Protein AF-A0A7X1B1J8-F1 (afdb_monomer_lite)

Secondary structure (DSSP, 8-state):
------------------S---THHHHHHHHHHHHHHHHHTTT-HHHHHHHHHHHHHTSS--HHHHHHHHHHHHHHHHHHHHHHHHHHHH-TTS-HHHHHHHHHHHHHHHHHHHHHHH--GGGHHHHHHHHHHHHHHHHHHHHHHHHHHHTT-

pLDDT: mean 71.66, std 22.39, range [29.08, 97.94]

Organism: NCBI:txid388746

Structure (mmCIF, N/CA/C/O backbone):
data_AF-A0A7X1B1J8-F1
#
_entry.id   AF-A0A7X1B1J8-F1
#
loop_
_atom_site.group_PDB
_atom_site.id
_atom_site.type_symbol
_atom_site.label_atom_id
_atom_site.label_alt_id
_atom_site.label_comp_id
_atom_site.label_asym_id
_atom_site.label_entity_id
_atom_site.label_seq_id
_atom_site.pdbx_PDB_ins_code
_atom_site.Cartn_x
_atom_site.Cartn_y
_atom_site.Cartn_z
_atom_site.occupancy
_atom_site.B_iso_or_equiv
_atom_site.auth_seq_id
_atom_site.auth_comp_id
_atom_site.auth_asym_id
_atom_site.auth_atom_id
_atom_site.pdbx_PDB_model_num
ATOM 1 N N . MET A 1 1 ? -40.379 23.786 -13.138 1.00 36.47 1 MET A N 1
ATOM 2 C CA . MET A 1 1 ? -39.086 24.038 -12.472 1.00 36.47 1 MET A CA 1
ATOM 3 C C . MET A 1 1 ? -38.373 22.704 -12.369 1.00 36.47 1 MET A C 1
ATOM 5 O O . MET A 1 1 ? -38.823 21.860 -11.612 1.00 36.47 1 MET A O 1
ATOM 9 N N . ILE A 1 2 ? -37.362 22.482 -13.208 1.00 38.34 2 ILE A N 1
ATOM 10 C CA . ILE A 1 2 ? -36.473 21.314 -13.159 1.00 38.34 2 ILE A CA 1
ATOM 11 C C . ILE A 1 2 ? -35.086 21.904 -12.924 1.00 38.34 2 ILE A C 1
ATOM 13 O O . ILE A 1 2 ? -34.629 22.724 -13.721 1.00 38.34 2 ILE A O 1
ATOM 17 N N . ASN A 1 3 ? -34.500 21.587 -11.771 1.00 32.25 3 ASN A N 1
ATOM 18 C CA . ASN A 1 3 ? -33.263 22.196 -11.309 1.00 32.25 3 ASN A CA 1
ATOM 19 C C . ASN A 1 3 ? -32.043 21.546 -11.972 1.00 32.25 3 ASN A C 1
ATOM 21 O O . ASN A 1 3 ? -31.795 20.352 -11.859 1.00 32.25 3 ASN A O 1
ATOM 25 N N . ASN A 1 4 ? -31.309 22.424 -12.638 1.00 38.38 4 ASN A N 1
ATOM 26 C CA . ASN A 1 4 ? -29.915 22.419 -13.048 1.00 38.38 4 ASN A CA 1
ATOM 27 C C . ASN A 1 4 ? -28.961 21.576 -12.169 1.00 38.38 4 ASN A C 1
ATOM 29 O O . ASN A 1 4 ? -28.676 21.965 -11.036 1.00 38.38 4 ASN A O 1
ATOM 33 N N . LYS A 1 5 ? -28.376 20.504 -12.723 1.00 33.97 5 LYS A N 1
ATOM 34 C CA . LYS A 1 5 ? -27.064 19.992 -12.296 1.00 33.97 5 LYS A CA 1
ATOM 35 C C . LYS A 1 5 ? -26.217 19.602 -13.514 1.00 33.97 5 LYS A C 1
ATOM 37 O O . LYS A 1 5 ? -26.532 18.667 -14.235 1.00 33.97 5 LYS A O 1
ATOM 42 N N . ILE A 1 6 ? -25.173 20.410 -13.706 1.00 36.84 6 ILE A N 1
ATOM 43 C CA . ILE A 1 6 ? -23.828 20.030 -14.150 1.00 36.84 6 ILE A CA 1
ATOM 44 C C . ILE A 1 6 ? -23.752 19.399 -15.552 1.00 36.84 6 ILE A C 1
ATOM 46 O O . ILE A 1 6 ? -23.678 18.192 -15.739 1.00 36.84 6 ILE A O 1
ATOM 50 N N . LYS A 1 7 ? -23.694 20.275 -16.560 1.00 43.28 7 LYS A N 1
ATOM 51 C CA . LYS A 1 7 ? -23.033 19.979 -17.836 1.00 43.28 7 LYS A CA 1
ATOM 52 C C . LYS A 1 7 ? -21.545 20.275 -17.648 1.00 43.28 7 LYS A C 1
ATOM 54 O O . LYS A 1 7 ? -21.165 21.443 -17.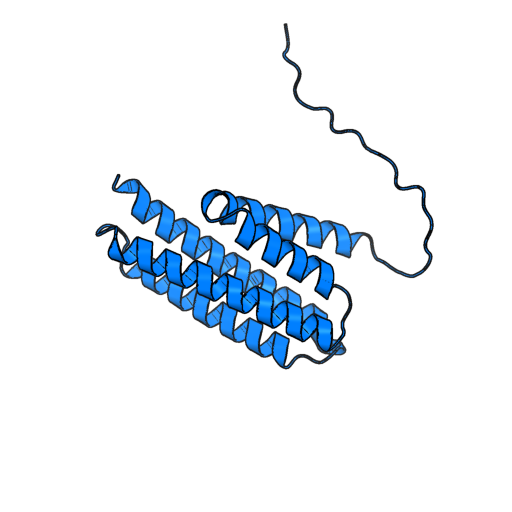723 1.00 43.28 7 LYS A O 1
ATOM 59 N N . ILE A 1 8 ? -20.729 19.259 -17.369 1.00 36.22 8 ILE A N 1
ATOM 60 C CA . ILE A 1 8 ? -19.275 19.408 -17.482 1.00 36.22 8 ILE A CA 1
ATOM 61 C C . ILE A 1 8 ? -18.920 19.370 -18.965 1.00 36.22 8 ILE A C 1
ATOM 63 O O . ILE A 1 8 ? -19.336 18.504 -19.733 1.00 36.22 8 ILE A O 1
ATOM 67 N N . LEU A 1 9 ? -18.254 20.448 -19.350 1.00 31.39 9 LEU A N 1
ATOM 68 C CA . LEU A 1 9 ? -17.860 20.823 -20.687 1.00 31.39 9 LEU A CA 1
ATOM 69 C C . LEU A 1 9 ? -16.728 19.896 -21.151 1.00 31.39 9 LEU A C 1
ATOM 71 O O . LEU A 1 9 ? -15.658 19.888 -20.550 1.00 31.39 9 LEU A O 1
ATOM 75 N N . LEU A 1 10 ? -16.944 19.187 -22.259 1.00 40.00 10 LEU A N 1
ATOM 76 C CA . LEU A 1 10 ? -15.868 18.698 -23.119 1.00 40.00 10 LEU A CA 1
ATOM 77 C C . LEU A 1 10 ? -15.039 19.904 -23.579 1.00 40.00 10 LEU A C 1
ATOM 79 O O . LEU A 1 10 ? -15.501 20.700 -24.402 1.00 40.00 10 LEU A O 1
ATOM 83 N N . LEU A 1 11 ? -13.832 20.052 -23.035 1.00 30.47 11 LEU A N 1
ATOM 84 C CA . LEU A 1 11 ? -12.856 21.036 -23.486 1.00 30.47 11 LEU A CA 1
ATOM 85 C C . LEU A 1 11 ? -11.731 20.298 -24.209 1.00 30.47 11 LEU A C 1
ATOM 87 O O . LEU A 1 11 ? -10.974 19.525 -23.633 1.00 30.47 11 LEU A O 1
ATOM 91 N N . ALA A 1 12 ? -11.713 20.514 -25.520 1.00 40.19 12 ALA A N 1
ATOM 92 C CA . ALA A 1 12 ? -10.830 19.898 -26.487 1.00 40.19 12 ALA A CA 1
ATOM 93 C C . ALA A 1 12 ? -9.347 20.169 -26.185 1.00 40.19 12 ALA A C 1
ATOM 95 O O . ALA A 1 12 ? -8.909 21.321 -26.217 1.00 40.19 12 ALA A O 1
ATOM 96 N N . LEU A 1 13 ? -8.552 19.108 -26.016 1.00 33.78 13 LEU A N 1
ATOM 97 C CA . LEU A 1 13 ? -7.103 19.177 -26.190 1.00 33.78 13 LEU A CA 1
ATOM 98 C C . LEU A 1 13 ? -6.781 19.151 -27.690 1.00 33.78 13 LEU A C 1
ATOM 100 O O . LEU A 1 13 ? -6.653 18.105 -28.318 1.00 33.78 13 LEU A O 1
ATOM 104 N N . SER A 1 14 ? -6.654 20.335 -28.285 1.00 43.47 14 SER A N 1
ATOM 105 C CA . SER A 1 14 ? -5.871 20.513 -29.509 1.00 43.47 14 SER A CA 1
ATOM 106 C C . SER A 1 14 ? -4.482 21.005 -29.121 1.00 43.47 14 SER A C 1
ATOM 108 O O . SER A 1 14 ? -4.291 22.181 -28.830 1.00 43.47 14 SER A O 1
ATOM 110 N N . GLY A 1 15 ? -3.518 20.088 -29.120 1.00 34.78 15 GLY A N 1
ATOM 111 C CA . GLY A 1 15 ? -2.105 20.370 -28.891 1.00 34.78 15 GLY A CA 1
ATOM 112 C C . GLY A 1 15 ? -1.281 19.121 -29.163 1.00 34.78 15 GLY A C 1
ATOM 113 O O . GLY A 1 15 ? -1.070 18.306 -28.277 1.00 34.78 15 GLY A O 1
ATOM 114 N N . ALA A 1 16 ? -0.880 18.948 -30.420 1.00 43.38 16 ALA A N 1
ATOM 115 C CA . ALA A 1 16 ? -0.104 17.812 -30.888 1.00 43.38 16 ALA A CA 1
ATOM 116 C C . ALA A 1 16 ? 1.253 17.703 -30.171 1.00 43.38 16 ALA A C 1
ATOM 118 O O . ALA A 1 16 ? 2.090 18.593 -30.310 1.00 43.38 16 ALA A O 1
ATOM 119 N N . LEU A 1 17 ? 1.505 16.563 -29.525 1.00 34.88 17 LEU A N 1
ATOM 120 C CA . LEU A 1 17 ? 2.839 15.978 -29.425 1.00 34.88 17 LEU A CA 1
ATOM 121 C C . LEU A 1 17 ? 2.758 14.511 -29.850 1.00 34.88 17 LEU A C 1
ATOM 123 O O . LEU A 1 17 ? 2.025 13.695 -29.302 1.00 34.88 17 LEU A O 1
ATOM 127 N N . LEU A 1 18 ? 3.485 14.238 -30.926 1.00 51.03 18 LEU A N 1
ATOM 128 C CA . LEU A 1 18 ? 3.736 12.928 -31.495 1.00 51.03 18 LEU A CA 1
ATOM 129 C C . LEU A 1 18 ? 4.617 12.141 -30.521 1.00 51.03 18 LEU A C 1
ATOM 131 O O . LEU A 1 18 ? 5.689 12.624 -30.184 1.00 51.03 18 LEU A O 1
ATOM 135 N N . PHE A 1 19 ? 4.139 10.979 -30.080 1.00 40.81 19 PHE A N 1
ATOM 136 C CA . PHE A 1 19 ? 4.799 9.665 -30.001 1.00 40.81 19 PHE A CA 1
ATOM 137 C C . PHE A 1 19 ? 4.013 8.815 -28.993 1.00 40.81 19 PHE A C 1
ATOM 139 O O . PHE A 1 19 ? 4.059 9.060 -27.798 1.00 40.81 19 PHE A O 1
ATOM 146 N N . GLY A 1 20 ? 3.242 7.865 -29.535 1.00 42.41 20 GLY A N 1
ATOM 147 C CA . GLY A 1 20 ? 2.613 6.722 -28.865 1.00 42.41 20 GLY A CA 1
ATOM 148 C C . GLY A 1 20 ? 2.260 6.856 -27.384 1.00 42.41 20 GLY A C 1
ATOM 149 O O . GLY A 1 20 ? 2.982 6.330 -26.552 1.00 42.41 20 GLY A O 1
ATOM 150 N N . CYS A 1 21 ? 1.094 7.423 -27.079 1.00 29.08 21 CYS A N 1
ATOM 151 C CA . CYS A 1 21 ? 0.404 7.140 -25.825 1.00 29.08 21 CYS A CA 1
ATOM 152 C C . CYS A 1 21 ? -0.997 6.640 -26.178 1.00 29.08 21 CYS A C 1
ATOM 154 O O . CYS A 1 21 ? -1.783 7.334 -26.821 1.00 29.08 21 CYS A O 1
ATOM 156 N N . THR A 1 22 ? -1.245 5.372 -25.872 1.00 40.16 22 THR A N 1
ATOM 157 C CA . THR A 1 22 ? -2.518 4.685 -26.089 1.00 40.16 22 THR A CA 1
ATOM 158 C C . THR A 1 22 ? -3.569 5.338 -25.190 1.00 40.16 22 THR A C 1
ATOM 160 O O . THR A 1 22 ? -3.333 5.424 -23.993 1.00 40.16 22 THR A O 1
ATOM 163 N N . GLU A 1 23 ? -4.736 5.731 -25.715 1.00 37.00 23 GLU A N 1
ATOM 164 C CA . GLU A 1 23 ? -5.878 6.307 -24.955 1.00 37.00 23 GLU A CA 1
ATOM 165 C C . GLU A 1 23 ? -6.251 5.524 -23.674 1.00 37.00 23 GLU A C 1
ATOM 167 O O . GLU A 1 23 ? -6.841 6.072 -22.753 1.00 37.00 23 GLU A O 1
ATOM 172 N N . LYS A 1 24 ? -5.834 4.256 -23.577 1.00 37.88 24 LYS A N 1
ATOM 173 C CA . LYS A 1 24 ? -6.037 3.364 -22.431 1.00 37.88 24 LYS A CA 1
ATOM 174 C C . LYS A 1 24 ? -5.197 3.671 -21.186 1.00 37.88 24 LYS A C 1
ATOM 176 O O . LYS A 1 24 ? -5.582 3.239 -20.105 1.00 37.88 24 LYS A O 1
ATOM 181 N N . SER A 1 25 ? -4.043 4.330 -21.316 1.00 35.88 25 SER A N 1
ATOM 182 C CA . SER A 1 25 ? -3.189 4.642 -20.156 1.00 35.88 25 SER A CA 1
ATOM 183 C C . SER A 1 25 ? -3.713 5.832 -19.352 1.00 35.88 25 SER A C 1
ATOM 185 O O . SER A 1 25 ? -3.473 5.898 -18.154 1.00 35.88 25 SER A O 1
ATOM 187 N N . GLN A 1 26 ? -4.461 6.733 -19.992 1.00 33.00 26 GLN A N 1
ATOM 188 C CA . GLN A 1 26 ? -5.040 7.915 -19.353 1.00 33.00 26 GLN A CA 1
ATOM 189 C C . GLN A 1 26 ? -6.369 7.607 -18.646 1.00 33.00 26 GLN A C 1
ATOM 191 O O . GLN A 1 26 ? -6.624 8.145 -17.577 1.00 33.00 26 GLN A O 1
ATOM 196 N N . GLU A 1 27 ? -7.180 6.707 -19.215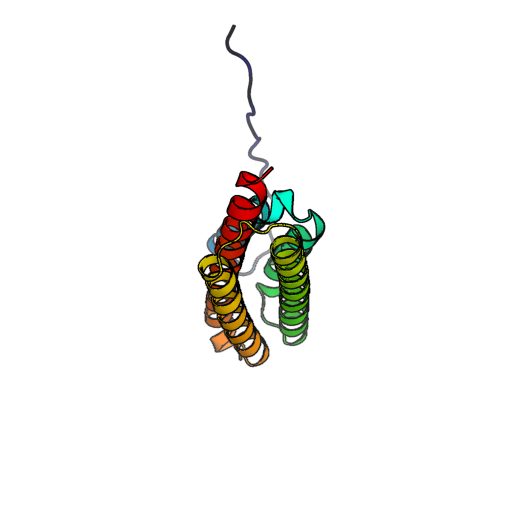 1.00 34.53 27 GLU A N 1
ATOM 197 C CA . GLU A 1 27 ? -8.450 6.252 -18.623 1.00 34.53 27 GLU A CA 1
ATOM 198 C C . GLU A 1 27 ? -8.208 5.390 -17.369 1.00 34.53 27 GLU A C 1
ATOM 200 O O . GLU A 1 27 ? -8.832 5.616 -16.343 1.00 34.53 27 GLU A O 1
ATOM 205 N N . LYS A 1 28 ? -7.211 4.490 -17.394 1.00 38.88 28 LYS A N 1
ATOM 206 C CA . LYS A 1 28 ? -6.820 3.700 -16.211 1.00 38.88 28 LYS A CA 1
ATOM 207 C C . LYS A 1 28 ? -6.228 4.539 -15.082 1.00 38.88 28 LYS A C 1
ATOM 209 O O . LYS A 1 28 ? -6.503 4.268 -13.923 1.00 38.88 28 LYS A O 1
ATOM 214 N N . ALA A 1 29 ? -5.428 5.551 -15.422 1.00 40.69 29 ALA A N 1
ATOM 215 C CA . ALA A 1 29 ? -4.911 6.489 -14.431 1.00 40.69 29 ALA A CA 1
ATOM 216 C C . ALA A 1 29 ? -6.053 7.278 -13.769 1.00 40.69 29 ALA A C 1
ATOM 218 O O . ALA A 1 29 ? -5.990 7.543 -12.577 1.00 40.69 29 ALA A O 1
ATOM 219 N N . GLN A 1 30 ? -7.117 7.595 -14.518 1.00 37.72 30 GLN A N 1
ATOM 220 C CA . GLN A 1 30 ? -8.322 8.227 -13.978 1.00 37.72 30 GLN A CA 1
ATOM 221 C C . GLN A 1 30 ? -9.167 7.292 -13.110 1.00 37.72 30 GLN A C 1
ATOM 223 O O . GLN A 1 30 ? -9.594 7.721 -12.047 1.00 37.72 30 GLN A O 1
ATOM 228 N N . ASP A 1 31 ? -9.380 6.039 -13.511 1.00 43.19 31 ASP A N 1
ATOM 229 C CA . ASP A 1 31 ? -10.151 5.080 -12.706 1.00 43.19 31 ASP A CA 1
ATOM 230 C C . ASP A 1 31 ? -9.416 4.718 -11.403 1.00 43.19 31 ASP A C 1
ATOM 232 O O . ASP A 1 31 ? -10.025 4.702 -10.335 1.00 43.19 31 ASP A O 1
ATOM 236 N N . ALA A 1 32 ? -8.093 4.517 -11.459 1.00 41.88 32 ALA A N 1
ATOM 237 C CA . ALA A 1 32 ? -7.265 4.317 -10.268 1.00 41.88 32 ALA A CA 1
ATOM 238 C C . ALA A 1 32 ? -7.250 5.571 -9.374 1.00 41.88 32 ALA A C 1
ATOM 240 O O . ALA A 1 32 ? -7.306 5.461 -8.149 1.00 41.88 32 ALA A O 1
ATOM 241 N N . TYR A 1 33 ? -7.236 6.767 -9.978 1.00 41.81 33 TYR A N 1
ATOM 242 C CA . TYR A 1 33 ? -7.360 8.046 -9.277 1.00 41.81 33 TYR A CA 1
ATOM 243 C C . TYR A 1 33 ? -8.718 8.207 -8.583 1.00 41.81 33 TYR A C 1
ATOM 245 O O . TYR A 1 33 ? -8.750 8.606 -7.424 1.00 41.81 33 TYR A O 1
ATOM 253 N N . GLU A 1 34 ? -9.833 7.916 -9.260 1.00 44.09 34 GLU A N 1
ATOM 254 C CA . GLU A 1 34 ? -11.178 8.069 -8.692 1.00 44.09 34 GLU A CA 1
ATOM 255 C C . GLU A 1 34 ? -11.472 7.018 -7.609 1.00 44.09 34 GLU A C 1
ATOM 257 O O . GLU A 1 34 ? -11.968 7.398 -6.550 1.00 44.09 34 GLU A O 1
ATOM 262 N N . ASN A 1 35 ? -11.072 5.752 -7.789 1.00 47.88 35 ASN A N 1
ATOM 263 C CA . ASN A 1 35 ? -11.250 4.708 -6.764 1.00 47.88 35 ASN A CA 1
ATOM 264 C C . ASN A 1 35 ? -10.393 4.963 -5.515 1.00 47.88 35 ASN A C 1
ATOM 266 O O . ASN A 1 35 ? -10.891 4.892 -4.394 1.00 47.88 35 ASN A O 1
ATOM 270 N N . THR A 1 36 ? -9.127 5.352 -5.699 1.00 45.72 36 THR A N 1
ATOM 271 C CA . THR A 1 36 ? -8.243 5.743 -4.588 1.00 45.72 36 THR A CA 1
ATOM 272 C C . THR A 1 36 ? -8.775 6.985 -3.871 1.00 45.72 36 THR A C 1
ATOM 274 O O . THR A 1 36 ? -8.664 7.107 -2.656 1.00 45.72 36 THR A O 1
ATOM 277 N N . LYS A 1 37 ? -9.365 7.932 -4.604 1.00 42.31 37 LYS A N 1
ATOM 278 C CA . LYS A 1 37 ? -9.904 9.168 -4.036 1.00 42.31 37 LYS A CA 1
ATOM 279 C C . LYS A 1 37 ? -11.170 8.949 -3.215 1.00 42.31 37 LYS A C 1
ATOM 281 O O . LYS A 1 37 ? -11.297 9.599 -2.183 1.00 42.31 37 LYS A O 1
ATOM 286 N N . ASP A 1 38 ? -12.087 8.093 -3.657 1.00 41.62 38 ASP A N 1
ATOM 287 C CA . ASP A 1 38 ? -13.348 7.868 -2.943 1.00 41.62 38 ASP A CA 1
ATOM 288 C C . ASP A 1 38 ? -13.137 7.075 -1.645 1.00 41.62 38 ASP A C 1
ATOM 290 O O . ASP A 1 38 ? -13.715 7.438 -0.624 1.00 41.62 38 ASP A O 1
ATOM 294 N N . ALA A 1 39 ? -12.239 6.089 -1.636 1.00 41.84 39 ALA A N 1
ATOM 295 C CA . ALA A 1 39 ? -11.941 5.308 -0.435 1.00 41.84 39 ALA A CA 1
ATOM 296 C C . ALA A 1 39 ? -10.973 6.012 0.548 1.00 41.84 39 ALA A C 1
ATOM 298 O O . ALA A 1 39 ? -10.967 5.763 1.747 1.00 41.84 39 ALA A O 1
ATOM 299 N N . ILE A 1 40 ? -10.196 6.999 0.082 1.00 46.69 40 ILE A N 1
ATOM 300 C CA . ILE A 1 40 ? -9.289 7.801 0.936 1.00 46.69 40 ILE A CA 1
ATOM 301 C C . ILE A 1 40 ? -9.884 9.185 1.275 1.00 46.69 40 ILE A C 1
ATOM 303 O O . ILE A 1 40 ? -9.316 9.935 2.077 1.00 46.69 40 ILE A O 1
ATOM 307 N N . SER A 1 41 ? -11.054 9.517 0.713 1.00 42.03 41 SER A N 1
ATOM 308 C CA . SER A 1 41 ? -11.772 10.801 0.838 1.00 42.03 41 SER A CA 1
ATOM 309 C C . SER A 1 41 ? -11.887 11.299 2.279 1.00 42.03 41 SER A C 1
ATOM 311 O O . SER A 1 41 ? -11.692 12.487 2.543 1.00 42.03 41 SER A O 1
ATOM 313 N N . ASP A 1 42 ? -12.166 10.401 3.219 1.00 45.59 42 ASP A N 1
ATOM 314 C CA . ASP A 1 42 ? -12.329 10.774 4.625 1.00 45.59 42 ASP A CA 1
ATOM 315 C C . ASP A 1 42 ? -11.014 10.742 5.416 1.00 45.59 42 ASP A C 1
ATOM 317 O O . ASP A 1 42 ? -10.906 11.377 6.465 1.00 45.59 42 ASP A O 1
ATOM 321 N N . THR A 1 43 ? -9.997 10.048 4.905 1.00 43.97 43 THR A N 1
ATOM 322 C CA . THR A 1 43 ? -8.780 9.727 5.650 1.00 43.97 43 THR A CA 1
ATOM 323 C C . THR A 1 43 ? -7.626 10.694 5.391 1.00 43.97 43 THR A C 1
ATOM 325 O O . THR A 1 43 ? -6.841 10.917 6.309 1.00 43.97 43 THR A O 1
ATOM 328 N N . ALA A 1 44 ? -7.521 11.347 4.230 1.00 44.12 44 ALA A N 1
ATOM 329 C CA . ALA A 1 44 ? -6.780 12.605 4.046 1.00 44.12 44 ALA A CA 1
ATOM 330 C C . ALA A 1 44 ? -6.684 12.942 2.556 1.00 44.12 44 ALA A C 1
ATOM 332 O O . ALA A 1 44 ? -6.105 12.176 1.787 1.00 44.12 44 ALA A O 1
ATOM 333 N N . GLU A 1 45 ? -7.063 14.168 2.177 1.00 47.00 45 GLU A N 1
ATOM 334 C CA . GLU A 1 45 ? -6.742 14.757 0.860 1.00 47.00 45 GLU A CA 1
ATOM 335 C C . GLU A 1 45 ? -5.258 14.550 0.464 1.00 47.00 45 GLU A C 1
ATOM 337 O O . GLU A 1 45 ? -4.931 14.425 -0.710 1.00 47.00 45 GLU A O 1
ATOM 342 N N . LYS A 1 46 ? -4.351 14.456 1.450 1.00 48.22 46 LYS A N 1
ATOM 343 C CA . LYS A 1 46 ? -2.904 14.274 1.255 1.00 48.22 46 LYS A CA 1
ATOM 344 C C . LYS A 1 46 ? -2.482 12.866 0.837 1.00 48.22 46 LYS A C 1
ATOM 346 O O . LYS A 1 46 ? -1.580 12.760 0.010 1.00 48.22 46 LYS A O 1
ATOM 351 N N . THR A 1 47 ? -3.082 11.819 1.399 1.00 56.97 47 THR A N 1
ATOM 352 C CA . THR A 1 47 ? -2.729 10.430 1.064 1.00 56.97 47 THR A CA 1
ATOM 353 C C . THR A 1 47 ? -3.214 10.123 -0.356 1.00 56.97 47 THR A C 1
ATOM 355 O O . THR A 1 47 ? -2.434 9.661 -1.185 1.00 56.97 47 THR A O 1
ATOM 358 N N . GLY A 1 48 ? -4.444 10.535 -0.695 1.00 62.25 48 GLY A N 1
ATOM 359 C CA . GLY A 1 48 ? -4.991 10.406 -2.051 1.00 62.25 48 GLY A CA 1
ATOM 360 C C . GLY A 1 48 ? -4.181 11.167 -3.110 1.00 62.25 48 GLY A C 1
ATOM 361 O O . GLY A 1 48 ? -3.840 10.598 -4.146 1.00 62.25 48 GLY A O 1
ATOM 362 N N . ASP A 1 49 ? -3.794 12.420 -2.838 1.00 64.94 49 ASP A N 1
ATOM 363 C CA . ASP A 1 49 ? -2.950 13.198 -3.755 1.00 64.94 49 ASP A CA 1
ATOM 364 C C . ASP A 1 49 ? -1.551 12.580 -3.928 1.00 64.94 49 ASP A C 1
ATOM 366 O O . ASP A 1 49 ? -1.003 12.594 -5.032 1.00 64.94 49 ASP A O 1
ATOM 370 N N . ALA A 1 50 ? -0.942 12.041 -2.868 1.00 63.88 50 ALA A N 1
ATOM 371 C CA . ALA A 1 50 ? 0.377 11.412 -2.949 1.00 63.88 50 ALA A CA 1
ATOM 372 C C . ALA A 1 50 ? 0.360 10.164 -3.846 1.00 63.88 50 ALA A C 1
ATOM 374 O O . ALA A 1 50 ? 1.229 10.019 -4.708 1.00 63.88 50 ALA A O 1
ATOM 375 N N . ILE A 1 51 ? -0.659 9.318 -3.697 1.00 69.19 51 ILE A N 1
ATOM 376 C CA . ILE A 1 51 ? -0.834 8.092 -4.483 1.00 69.19 51 ILE A CA 1
ATOM 377 C C . ILE A 1 51 ? -1.161 8.418 -5.939 1.00 69.19 51 ILE A C 1
ATOM 379 O O . ILE A 1 51 ? -0.515 7.900 -6.847 1.00 69.19 51 ILE A O 1
ATOM 383 N N . ALA A 1 52 ? -2.096 9.340 -6.177 1.00 71.62 52 ALA A N 1
ATOM 384 C CA . ALA A 1 52 ? -2.410 9.848 -7.511 1.00 71.62 52 ALA A CA 1
ATOM 385 C C . ALA A 1 52 ? -1.154 10.323 -8.254 1.00 71.62 52 ALA A C 1
ATOM 387 O O . ALA A 1 52 ? -0.871 9.903 -9.377 1.00 71.62 52 ALA A O 1
ATOM 388 N N . ASN A 1 53 ? -0.353 11.157 -7.586 1.00 68.81 53 ASN A N 1
ATOM 389 C CA . ASN A 1 53 ? 0.905 11.644 -8.135 1.00 68.81 53 ASN A CA 1
ATOM 390 C C . ASN A 1 53 ? 1.921 10.509 -8.345 1.00 68.81 53 ASN A C 1
ATOM 392 O O . ASN A 1 53 ? 2.693 10.566 -9.304 1.00 68.81 53 ASN A O 1
ATOM 396 N N . ALA A 1 54 ? 1.953 9.486 -7.486 1.00 77.38 54 ALA A N 1
ATOM 397 C CA . ALA A 1 54 ? 2.828 8.329 -7.659 1.00 77.38 54 ALA A CA 1
ATOM 398 C C . ALA A 1 54 ? 2.469 7.541 -8.931 1.00 77.38 54 ALA A C 1
ATOM 400 O O . ALA A 1 54 ? 3.352 7.260 -9.747 1.00 77.38 54 ALA A O 1
ATOM 401 N N . TRP A 1 55 ? 1.181 7.266 -9.152 1.00 75.19 55 TRP A N 1
ATOM 402 C CA . TRP A 1 55 ? 0.690 6.567 -10.343 1.00 75.19 55 TRP A CA 1
ATOM 403 C C . TRP A 1 55 ? 0.916 7.360 -11.636 1.00 75.19 55 TRP A C 1
ATOM 405 O O . TRP A 1 55 ? 1.409 6.800 -12.620 1.00 75.19 55 TRP A O 1
ATOM 415 N N . ASP A 1 56 ? 0.662 8.672 -11.619 1.00 75.12 56 ASP A N 1
ATOM 416 C CA . ASP A 1 56 ? 0.887 9.557 -12.770 1.00 75.12 56 ASP A CA 1
ATOM 417 C C . ASP A 1 56 ? 2.371 9.639 -13.160 1.00 75.12 56 ASP A C 1
ATOM 419 O O . ASP A 1 56 ? 2.729 9.623 -14.343 1.00 75.12 56 ASP A O 1
ATOM 423 N N . ASN A 1 57 ? 3.273 9.704 -12.176 1.00 70.00 57 ASN A N 1
ATOM 424 C CA . ASN A 1 57 ? 4.701 9.852 -12.451 1.00 70.00 57 ASN A CA 1
ATOM 425 C C . ASN A 1 57 ? 5.352 8.560 -12.962 1.00 70.00 57 ASN A C 1
ATOM 427 O O . ASN A 1 57 ? 6.339 8.635 -13.709 1.00 70.00 57 ASN A O 1
ATOM 431 N N . VAL A 1 58 ? 4.801 7.393 -12.610 1.00 72.31 58 VAL A N 1
ATOM 432 C CA . VAL A 1 58 ? 5.415 6.080 -12.861 1.00 72.31 58 VAL A CA 1
ATOM 433 C C . VAL A 1 58 ? 4.903 5.354 -14.116 1.00 72.31 58 VAL A C 1
ATOM 435 O O . VAL A 1 58 ? 5.313 4.223 -14.413 1.00 72.31 58 VAL A O 1
ATOM 438 N N . ALA A 1 59 ? 4.041 6.013 -14.899 1.00 69.88 59 ALA A N 1
ATOM 439 C CA . ALA A 1 59 ? 3.550 5.496 -16.176 1.00 69.88 59 ALA A CA 1
ATOM 440 C C . ALA A 1 59 ? 4.701 5.089 -17.125 1.00 69.88 59 ALA A C 1
ATOM 442 O O . ALA A 1 59 ? 4.639 4.012 -17.720 1.00 69.88 59 ALA A O 1
ATOM 443 N N . ASP A 1 60 ? 5.783 5.877 -17.168 1.00 69.88 60 ASP A N 1
ATOM 444 C CA . ASP A 1 60 ? 7.012 5.589 -17.920 1.00 69.88 60 ASP A CA 1
ATOM 445 C C . ASP A 1 60 ? 8.124 5.047 -17.004 1.00 69.88 60 ASP A C 1
ATOM 447 O O . ASP A 1 60 ? 8.545 5.730 -16.065 1.00 69.88 60 ASP A O 1
ATOM 451 N N . TYR A 1 61 ? 8.654 3.853 -17.302 1.00 69.69 61 TYR A N 1
ATOM 452 C CA . TYR A 1 61 ? 9.713 3.225 -16.500 1.00 69.69 61 TYR A CA 1
ATOM 453 C C . TYR A 1 61 ? 11.034 4.009 -16.558 1.00 69.69 61 TYR A C 1
ATOM 455 O O . TYR A 1 61 ? 11.718 4.048 -17.584 1.00 69.69 61 TYR A O 1
ATOM 463 N N . THR A 1 62 ? 11.450 4.543 -15.411 1.00 81.19 62 THR A N 1
ATOM 464 C CA . THR A 1 62 ? 12.849 4.858 -15.096 1.00 81.19 62 THR A CA 1
ATOM 465 C C . THR A 1 62 ? 13.160 4.345 -13.692 1.00 81.19 62 THR A C 1
ATOM 467 O O . THR A 1 62 ? 12.262 4.252 -12.856 1.00 81.19 62 THR A O 1
ATOM 470 N N . VAL A 1 63 ? 14.426 4.006 -13.411 1.00 78.38 63 VAL A N 1
ATOM 471 C CA . VAL A 1 63 ? 14.822 3.507 -12.077 1.00 78.38 63 VAL A CA 1
ATOM 472 C C . VAL A 1 63 ? 14.481 4.527 -10.984 1.00 78.38 63 VAL A C 1
ATOM 474 O O . VAL A 1 63 ? 13.933 4.145 -9.960 1.00 78.38 63 VAL A O 1
ATOM 477 N N . GLU A 1 64 ? 14.712 5.815 -11.247 1.00 83.25 64 GLU A N 1
ATOM 478 C CA . GLU A 1 64 ? 14.384 6.912 -10.327 1.00 83.25 64 GLU A CA 1
ATOM 479 C C . GLU A 1 64 ? 12.873 7.031 -10.066 1.00 83.25 64 GLU A C 1
ATOM 481 O O . GLU A 1 64 ? 12.453 7.148 -8.920 1.00 83.25 64 GLU A O 1
ATOM 486 N N . LYS A 1 65 ? 12.033 6.954 -11.108 1.00 83.81 65 LYS A N 1
ATOM 487 C CA . LYS A 1 65 ? 10.570 7.020 -10.951 1.00 83.81 65 LYS A CA 1
ATOM 488 C C . LYS A 1 65 ? 10.013 5.801 -10.224 1.00 83.81 65 LYS A C 1
ATOM 490 O O . LYS A 1 65 ? 9.075 5.931 -9.449 1.00 83.81 65 LYS A O 1
ATOM 495 N N . LYS A 1 66 ? 10.595 4.623 -10.464 1.00 86.25 66 LYS A N 1
ATOM 496 C CA . LYS A 1 66 ? 10.262 3.387 -9.750 1.00 86.25 66 LYS A CA 1
ATOM 497 C C . LYS A 1 66 ? 10.544 3.528 -8.254 1.00 86.25 66 LYS A C 1
ATOM 499 O O . LYS A 1 66 ? 9.693 3.167 -7.454 1.00 86.25 66 LYS A O 1
ATOM 504 N N . GLU A 1 67 ? 11.714 4.048 -7.885 1.00 88.25 67 GLU A N 1
ATOM 505 C CA . GLU A 1 67 ? 12.068 4.299 -6.481 1.00 88.25 67 GLU A CA 1
ATOM 506 C C . GLU A 1 67 ? 11.101 5.3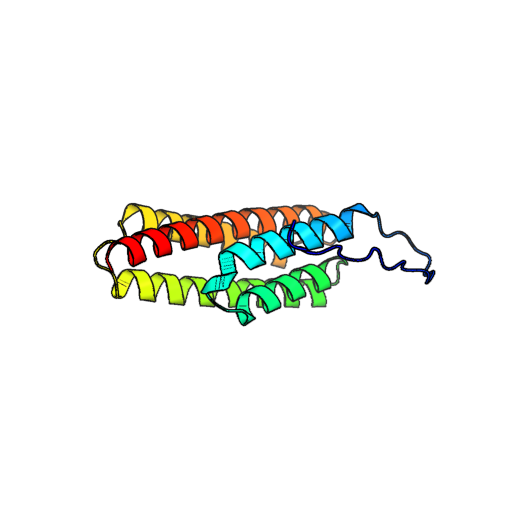05 -5.843 1.00 88.25 67 GLU A C 1
ATOM 508 O O . GLU A 1 67 ? 10.524 5.009 -4.806 1.00 88.25 67 GLU A O 1
ATOM 513 N N . GLN A 1 68 ? 10.813 6.424 -6.517 1.00 85.56 68 GLN A N 1
ATOM 514 C CA . GLN A 1 68 ? 9.833 7.410 -6.038 1.00 85.56 68 GLN A CA 1
ATOM 515 C C . GLN A 1 68 ? 8.428 6.824 -5.860 1.00 85.56 68 GLN A C 1
ATOM 517 O O . GLN A 1 68 ? 7.743 7.160 -4.898 1.00 85.56 68 GLN A O 1
ATOM 522 N N . PHE A 1 69 ? 7.995 5.958 -6.776 1.00 88.19 69 PHE A N 1
ATOM 523 C CA . PHE A 1 69 ? 6.723 5.254 -6.663 1.00 88.19 69 PHE A CA 1
ATOM 524 C C . PHE A 1 69 ? 6.706 4.318 -5.456 1.00 88.19 69 PHE A C 1
ATOM 526 O O . PHE A 1 69 ? 5.775 4.381 -4.661 1.00 88.19 69 PHE A O 1
ATOM 533 N N . VAL A 1 70 ? 7.743 3.488 -5.299 1.00 91.00 70 VAL A N 1
ATOM 534 C CA . VAL A 1 70 ? 7.852 2.559 -4.169 1.00 91.00 70 VAL A CA 1
ATOM 535 C C . VAL A 1 70 ? 7.840 3.315 -2.845 1.00 91.00 70 VAL A C 1
ATOM 537 O O . VAL A 1 70 ? 7.063 2.973 -1.960 1.00 91.00 70 VAL A O 1
ATOM 540 N N . ASP A 1 71 ? 8.623 4.387 -2.739 1.00 90.88 71 ASP A N 1
ATOM 541 C CA . ASP A 1 71 ? 8.682 5.210 -1.534 1.00 90.88 71 ASP A CA 1
ATOM 542 C C . ASP A 1 71 ? 7.331 5.883 -1.237 1.00 90.88 71 ASP A C 1
ATOM 544 O O . ASP A 1 71 ? 6.880 5.894 -0.094 1.00 90.88 71 ASP A O 1
ATOM 548 N N . ALA A 1 72 ? 6.659 6.453 -2.241 1.00 86.19 72 ALA A N 1
ATOM 549 C CA . ALA A 1 72 ? 5.366 7.116 -2.048 1.00 86.19 72 ALA A CA 1
ATOM 550 C C . ALA A 1 72 ? 4.273 6.141 -1.584 1.00 86.19 72 ALA A C 1
ATOM 552 O O . ALA A 1 72 ? 3.497 6.452 -0.678 1.00 86.19 72 ALA A O 1
ATOM 553 N N . MET A 1 73 ? 4.241 4.957 -2.188 1.00 87.44 73 MET A N 1
ATOM 554 C CA . MET A 1 73 ? 3.296 3.895 -1.861 1.00 87.44 73 MET A CA 1
ATOM 555 C C . MET A 1 73 ? 3.573 3.297 -0.472 1.00 87.44 73 MET A C 1
ATOM 557 O O . MET A 1 73 ? 2.628 3.095 0.284 1.00 87.44 73 MET A O 1
ATOM 561 N N . GLN A 1 74 ? 4.844 3.114 -0.085 1.00 91.06 74 GLN A N 1
ATOM 562 C CA . GLN A 1 74 ? 5.203 2.673 1.270 1.00 91.06 74 GLN A CA 1
ATOM 563 C C . GLN A 1 74 ? 4.767 3.704 2.315 1.00 91.06 74 GLN A C 1
ATOM 565 O O . GLN A 1 74 ? 4.093 3.355 3.272 1.00 91.06 74 GLN A O 1
ATOM 570 N N . ASN A 1 75 ? 5.078 4.988 2.106 1.00 85.62 75 ASN A N 1
ATOM 571 C CA . ASN A 1 75 ? 4.680 6.038 3.050 1.00 85.62 75 ASN A CA 1
ATOM 572 C C . ASN A 1 75 ? 3.152 6.135 3.210 1.00 85.62 75 ASN A C 1
ATOM 574 O O . ASN A 1 75 ? 2.666 6.489 4.280 1.00 85.62 75 ASN A O 1
ATOM 578 N N . SER A 1 76 ? 2.399 5.854 2.142 1.00 82.88 76 SER A N 1
ATOM 579 C CA . SER A 1 76 ? 0.933 5.853 2.184 1.00 82.88 76 SER A CA 1
ATOM 580 C C . SER A 1 76 ? 0.390 4.657 2.967 1.00 82.88 76 SER A C 1
ATOM 582 O O . SER A 1 76 ? -0.570 4.811 3.716 1.00 82.88 76 SER A O 1
ATOM 584 N N . TYR A 1 77 ? 1.020 3.489 2.827 1.00 88.88 77 TYR A N 1
ATOM 585 C CA . TYR A 1 77 ? 0.710 2.316 3.640 1.00 88.88 77 TYR A CA 1
ATOM 586 C C . TYR A 1 77 ? 1.018 2.544 5.121 1.00 88.88 77 TYR A C 1
ATOM 588 O O . TYR A 1 77 ? 0.128 2.343 5.938 1.00 88.88 77 TYR A O 1
ATOM 596 N N . ASP A 1 78 ? 2.201 3.067 5.456 1.00 89.75 78 ASP A N 1
ATOM 597 C CA . ASP A 1 78 ? 2.573 3.385 6.842 1.00 89.75 78 ASP A CA 1
ATOM 598 C C . ASP A 1 78 ? 1.558 4.357 7.492 1.00 89.75 78 ASP A C 1
ATOM 600 O O . ASP A 1 78 ? 1.257 4.273 8.683 1.00 89.75 78 ASP A O 1
ATOM 604 N N . GLU A 1 79 ? 1.001 5.296 6.713 1.00 84.50 79 GLU A N 1
ATOM 605 C CA . GLU A 1 79 ? -0.046 6.209 7.188 1.00 84.50 79 GLU A CA 1
ATOM 606 C C . GLU A 1 79 ? -1.403 5.511 7.386 1.00 84.50 79 GLU A C 1
ATOM 608 O O . GLU A 1 79 ? -2.104 5.825 8.351 1.00 84.50 79 GLU A O 1
ATOM 613 N N . LEU A 1 80 ? -1.789 4.591 6.496 1.00 84.69 80 LEU A N 1
ATOM 614 C CA . LEU A 1 80 ? -3.012 3.797 6.657 1.00 84.69 80 LEU A CA 1
ATOM 615 C C . LEU A 1 80 ? -2.913 2.854 7.857 1.00 84.69 80 LEU A C 1
ATOM 617 O O . LEU A 1 80 ? -3.850 2.801 8.647 1.00 84.69 80 LEU A O 1
ATOM 621 N N . GLU A 1 81 ? -1.779 2.172 8.029 1.00 89.94 81 GLU A N 1
ATOM 622 C CA . GLU A 1 81 ? -1.514 1.287 9.167 1.00 89.94 81 GLU A CA 1
ATOM 623 C C . GLU A 1 81 ? -1.626 2.052 10.489 1.00 89.94 81 GLU A C 1
ATOM 625 O O . GLU A 1 81 ? -2.362 1.640 11.381 1.00 89.94 81 GLU A O 1
ATOM 630 N N . ALA A 1 82 ? -1.007 3.233 10.588 1.00 88.25 82 ALA A N 1
ATOM 631 C CA . ALA A 1 82 ? -1.104 4.060 11.789 1.00 88.25 82 ALA A CA 1
ATOM 632 C C . ALA A 1 82 ? -2.550 4.463 12.135 1.00 88.25 82 ALA A C 1
ATOM 634 O O . ALA A 1 82 ? -2.898 4.570 13.312 1.00 88.25 82 ALA A O 1
ATOM 635 N N . LYS A 1 83 ? -3.398 4.695 11.126 1.00 85.62 83 LYS A N 1
ATOM 636 C CA . LYS A 1 83 ? -4.816 5.027 11.333 1.00 85.62 83 LYS A CA 1
ATOM 637 C C . LYS A 1 83 ? -5.660 3.798 11.650 1.00 85.62 83 LYS A C 1
ATOM 639 O O . LYS A 1 83 ? -6.602 3.913 12.424 1.00 85.62 83 LYS A O 1
ATOM 644 N N . ALA A 1 84 ? -5.341 2.643 11.072 1.00 87.00 84 ALA A N 1
ATOM 645 C CA . ALA A 1 84 ? -5.970 1.379 11.438 1.00 87.00 84 ALA A CA 1
ATOM 646 C C . ALA A 1 84 ? -5.676 1.036 12.907 1.00 87.00 84 ALA A C 1
ATOM 648 O O . ALA A 1 84 ? -6.599 0.718 13.650 1.00 87.00 84 ALA A O 1
ATOM 649 N N . ASP A 1 85 ? -4.427 1.217 13.350 1.00 90.56 85 ASP A N 1
ATOM 650 C CA . ASP A 1 85 ? -4.033 1.069 14.754 1.00 90.56 85 ASP A CA 1
ATOM 651 C C . ASP A 1 85 ? -4.781 2.056 15.669 1.00 90.56 85 ASP A C 1
ATOM 653 O O . ASP A 1 85 ? -5.186 1.697 16.775 1.00 90.56 85 ASP A O 1
ATOM 657 N N . GLU A 1 86 ? -4.968 3.313 15.249 1.00 87.38 86 GLU A N 1
ATOM 658 C CA . GLU A 1 86 ? -5.760 4.299 16.001 1.00 87.38 86 GLU A CA 1
ATOM 659 C C . GLU A 1 86 ? -7.216 3.835 16.151 1.00 87.38 86 GLU A C 1
ATOM 661 O O . GLU A 1 86 ? -7.727 3.794 17.268 1.00 87.38 86 GLU A O 1
ATOM 666 N N . LEU A 1 87 ? -7.850 3.390 15.062 1.00 85.50 87 LEU A N 1
ATOM 667 C CA . LEU A 1 87 ? -9.221 2.872 15.069 1.00 85.50 87 LEU A CA 1
ATOM 668 C C . LEU A 1 87 ? -9.369 1.605 15.936 1.00 85.50 87 LEU A C 1
ATOM 670 O O . LEU A 1 87 ? -10.318 1.529 16.717 1.00 85.50 87 LEU A O 1
ATOM 674 N N . GLU A 1 88 ? -8.423 0.658 15.862 1.00 86.19 88 GLU A N 1
ATOM 675 C CA . GLU A 1 88 ? -8.377 -0.554 16.707 1.00 86.19 88 GLU A CA 1
ATOM 676 C C . GLU A 1 88 ? -8.278 -0.188 18.200 1.00 86.19 88 GLU A C 1
ATOM 678 O O . GLU A 1 88 ? -8.930 -0.795 19.047 1.00 86.19 88 GLU A O 1
ATOM 683 N N . ASN A 1 89 ? -7.482 0.829 18.546 1.00 87.50 89 ASN A N 1
ATOM 684 C CA . ASN A 1 89 ? -7.299 1.247 19.939 1.00 87.50 89 ASN A CA 1
ATOM 685 C C . ASN A 1 89 ? -8.440 2.123 20.481 1.00 87.50 89 ASN A C 1
ATOM 687 O O . ASN A 1 89 ? -8.662 2.153 21.695 1.00 87.50 89 ASN A O 1
ATOM 691 N N . GLU A 1 90 ? -9.112 2.888 19.620 1.00 85.19 90 GLU A N 1
ATOM 692 C CA . GLU A 1 90 ? -10.178 3.815 20.014 1.00 85.19 90 GLU A CA 1
ATOM 693 C C . GLU A 1 90 ? -11.576 3.184 19.996 1.00 85.19 90 GLU A C 1
ATOM 695 O O . GLU A 1 90 ? -12.470 3.687 20.685 1.00 85.19 90 GLU A O 1
ATOM 700 N N . SER A 1 91 ? -11.772 2.079 19.267 1.00 80.75 91 SER A N 1
ATOM 701 C CA . SER A 1 91 ? -13.059 1.388 19.166 1.00 80.75 91 SER A CA 1
ATOM 702 C C . SER A 1 91 ? -12.976 -0.082 19.580 1.00 80.75 91 SER A C 1
ATOM 704 O O . SER A 1 91 ? -12.417 -0.917 18.882 1.00 80.75 91 SER A O 1
ATOM 706 N N . ASP A 1 92 ? -13.664 -0.428 20.673 1.00 85.12 92 ASP A N 1
ATOM 707 C CA . ASP A 1 92 ? -13.824 -1.816 21.145 1.00 85.12 92 ASP A CA 1
ATOM 708 C C . ASP A 1 92 ? -14.707 -2.689 20.216 1.00 85.12 92 ASP A C 1
ATOM 710 O O . ASP A 1 92 ? -14.967 -3.853 20.528 1.00 85.12 92 ASP A O 1
ATOM 714 N N . ASN A 1 93 ? -15.258 -2.121 19.136 1.00 84.69 93 ASN A N 1
ATOM 715 C CA . ASN A 1 93 ? -16.237 -2.789 18.269 1.00 84.69 93 ASN A CA 1
ATOM 716 C C . ASN A 1 93 ? -15.651 -3.291 16.954 1.00 84.69 93 ASN A C 1
ATOM 718 O O . ASN A 1 93 ? -16.337 -4.043 16.266 1.00 84.69 93 ASN A O 1
ATOM 722 N N . VAL A 1 94 ? -14.412 -2.911 16.633 1.00 89.12 94 VAL A N 1
ATOM 723 C CA . VAL A 1 94 ? -13.698 -3.506 15.504 1.00 89.12 94 VAL A CA 1
ATOM 724 C C . VAL A 1 94 ? -13.423 -4.964 15.843 1.00 89.12 94 VAL A C 1
ATOM 726 O O . VAL A 1 94 ? -12.892 -5.285 16.910 1.00 89.12 94 VAL A O 1
ATOM 729 N N . SER A 1 95 ? -13.826 -5.865 14.958 1.00 92.44 95 SER A N 1
ATOM 730 C CA . SER A 1 95 ? -13.643 -7.288 15.175 1.00 92.44 95 SER A CA 1
ATOM 731 C C . SER A 1 95 ? -12.187 -7.719 14.947 1.00 92.44 95 SER A C 1
ATOM 733 O O . SER A 1 95 ? -11.487 -7.193 14.081 1.00 92.44 95 SER A O 1
ATOM 735 N N . ASP A 1 96 ? -11.742 -8.743 15.685 1.00 94.00 96 ASP A N 1
ATOM 736 C CA . ASP A 1 96 ? -10.436 -9.383 15.451 1.00 94.00 96 ASP A CA 1
ATOM 737 C C . ASP A 1 96 ? -10.296 -9.893 13.998 1.00 94.00 96 ASP A C 1
ATOM 739 O O . ASP A 1 96 ? -9.183 -10.003 13.488 1.00 94.00 96 ASP A O 1
ATOM 743 N N . GLU A 1 97 ? -11.416 -10.240 13.348 1.00 94.56 97 GLU A N 1
ATOM 744 C CA . GLU A 1 97 ? -11.467 -10.704 11.956 1.00 94.56 97 GLU A CA 1
ATOM 745 C C . GLU A 1 97 ? -11.139 -9.556 10.997 1.00 94.56 97 GLU A C 1
ATOM 747 O O . GLU A 1 97 ? -10.205 -9.677 10.212 1.00 94.56 97 GLU A O 1
ATOM 752 N N . THR A 1 98 ? -11.792 -8.409 11.152 1.00 92.44 98 THR A N 1
ATOM 753 C CA . THR A 1 98 ? -11.585 -7.206 10.328 1.00 92.44 98 THR A CA 1
ATOM 754 C C . THR A 1 98 ? -10.175 -6.631 10.499 1.00 92.44 98 THR A C 1
ATOM 756 O O . THR A 1 98 ? -9.523 -6.237 9.530 1.00 92.44 98 THR A O 1
ATOM 759 N N . VAL A 1 99 ? -9.634 -6.666 11.724 1.00 94.25 99 VAL A N 1
ATOM 760 C CA . VAL A 1 99 ? -8.221 -6.333 11.984 1.00 94.25 99 VAL A CA 1
ATOM 761 C C . VAL A 1 99 ? -7.276 -7.299 11.262 1.00 94.25 99 VAL A C 1
ATOM 763 O O . VAL A 1 99 ? -6.254 -6.875 10.716 1.00 94.25 99 VAL A O 1
ATOM 766 N N . ALA A 1 100 ? -7.579 -8.600 11.273 1.00 96.44 100 ALA A N 1
ATOM 767 C CA . ALA A 1 100 ? -6.762 -9.598 10.590 1.00 96.44 100 ALA A CA 1
ATOM 768 C C . ALA A 1 100 ? -6.819 -9.434 9.065 1.00 96.44 100 ALA A C 1
ATOM 770 O O . ALA A 1 100 ? -5.778 -9.512 8.421 1.00 96.44 100 ALA A O 1
ATOM 771 N N . GLU A 1 101 ? -7.989 -9.142 8.495 1.00 94.00 101 GLU A N 1
ATOM 772 C CA . GLU A 1 101 ? -8.154 -8.899 7.059 1.00 94.00 101 GLU A CA 1
ATOM 773 C C . GLU A 1 101 ? -7.366 -7.672 6.586 1.00 94.00 101 GLU A C 1
ATOM 775 O O . GLU A 1 101 ? -6.671 -7.749 5.570 1.00 94.00 101 GLU A O 1
ATOM 780 N N . PHE A 1 102 ? -7.380 -6.574 7.352 1.00 94.12 102 PHE A N 1
ATOM 781 C CA . PHE A 1 102 ? -6.539 -5.408 7.066 1.00 94.12 102 PHE A CA 1
ATOM 782 C C . PHE A 1 102 ? -5.044 -5.758 7.090 1.00 94.12 102 PHE A C 1
ATOM 784 O O . PHE A 1 102 ? -4.308 -5.391 6.172 1.00 94.12 102 PHE A O 1
ATOM 791 N N . LYS A 1 103 ? -4.592 -6.510 8.103 1.00 96.25 103 LYS A N 1
ATOM 792 C CA . LYS A 1 103 ? -3.185 -6.934 8.229 1.00 96.25 103 LYS A CA 1
ATOM 793 C C . LYS A 1 103 ? -2.768 -7.862 7.084 1.00 96.25 103 LYS A C 1
ATOM 795 O O . LYS A 1 103 ? -1.723 -7.638 6.479 1.00 96.25 103 LYS A O 1
ATOM 800 N N . ASP A 1 104 ? -3.602 -8.834 6.721 1.00 97.19 104 ASP A N 1
ATOM 801 C CA . ASP A 1 104 ? -3.358 -9.741 5.593 1.00 97.19 104 ASP A CA 1
ATOM 802 C C . ASP A 1 104 ? -3.290 -8.977 4.254 1.00 97.19 104 ASP A C 1
ATOM 804 O O . ASP A 1 104 ? -2.434 -9.259 3.406 1.00 97.19 104 ASP A O 1
ATOM 808 N N . ALA A 1 105 ? -4.162 -7.982 4.055 1.00 94.88 105 ALA A N 1
ATOM 809 C CA . ALA A 1 105 ? -4.128 -7.118 2.878 1.00 94.88 105 ALA A CA 1
ATOM 810 C C . ALA A 1 105 ? -2.872 -6.225 2.852 1.00 94.88 105 ALA A C 1
ATOM 812 O O . ALA A 1 105 ? -2.260 -6.061 1.792 1.00 94.88 105 ALA A O 1
ATOM 813 N N . GLY A 1 106 ? -2.443 -5.717 4.013 1.00 93.69 106 GLY A N 1
ATOM 814 C CA . GLY A 1 106 ? -1.190 -4.980 4.193 1.00 93.69 106 GLY A CA 1
ATOM 815 C C . GLY A 1 106 ? 0.037 -5.803 3.813 1.00 93.69 106 GLY A C 1
ATOM 816 O O . GLY A 1 106 ? 0.826 -5.378 2.967 1.00 93.69 106 GLY A O 1
ATOM 817 N N . GLU A 1 107 ? 0.147 -7.031 4.325 1.00 97.94 107 GLU A N 1
ATOM 818 C CA . GLU A 1 107 ? 1.231 -7.953 3.963 1.00 97.94 107 GLU A CA 1
ATOM 819 C C . GLU A 1 107 ? 1.252 -8.236 2.452 1.00 97.94 107 GLU A C 1
ATOM 821 O O . GLU A 1 107 ? 2.312 -8.223 1.815 1.00 97.94 107 GLU A O 1
ATOM 826 N N . ALA A 1 108 ? 0.081 -8.457 1.843 1.00 96.44 108 ALA A N 1
ATOM 827 C CA . ALA A 1 108 ? -0.030 -8.679 0.404 1.00 96.44 108 ALA A CA 1
ATOM 828 C C . ALA A 1 108 ? 0.416 -7.454 -0.411 1.00 96.44 108 ALA A C 1
ATOM 830 O O . ALA A 1 108 ? 1.076 -7.611 -1.448 1.00 96.44 108 ALA A O 1
ATOM 831 N N . PHE A 1 109 ? 0.077 -6.248 0.048 1.00 95.38 109 PHE A N 1
ATOM 832 C CA . PHE A 1 109 ? 0.498 -4.992 -0.557 1.00 95.38 109 PHE A CA 1
ATOM 833 C C . PHE A 1 109 ? 2.013 -4.790 -0.472 1.00 95.38 109 PHE A C 1
ATOM 835 O O . PHE A 1 109 ? 2.647 -4.576 -1.512 1.00 95.38 109 PHE A O 1
ATOM 842 N N . GLU A 1 110 ? 2.619 -4.945 0.706 1.00 96.69 110 GLU A N 1
ATOM 843 C CA . GLU A 1 110 ? 4.073 -4.847 0.883 1.00 96.69 110 GLU A CA 1
ATOM 844 C C . GLU A 1 110 ? 4.823 -5.845 -0.014 1.00 96.69 110 GLU A C 1
ATOM 846 O O . GLU A 1 110 ? 5.826 -5.509 -0.657 1.00 96.69 110 GLU A O 1
ATOM 851 N N . ASP A 1 111 ? 4.301 -7.067 -0.144 1.00 97.00 111 ASP A N 1
ATOM 852 C CA . ASP A 1 111 ? 4.863 -8.095 -1.017 1.00 97.00 111 ASP A CA 1
ATOM 853 C C . ASP A 1 111 ? 4.830 -7.698 -2.503 1.00 97.00 111 ASP A C 1
ATOM 855 O O . ASP A 1 111 ? 5.748 -8.034 -3.264 1.00 97.00 111 ASP A O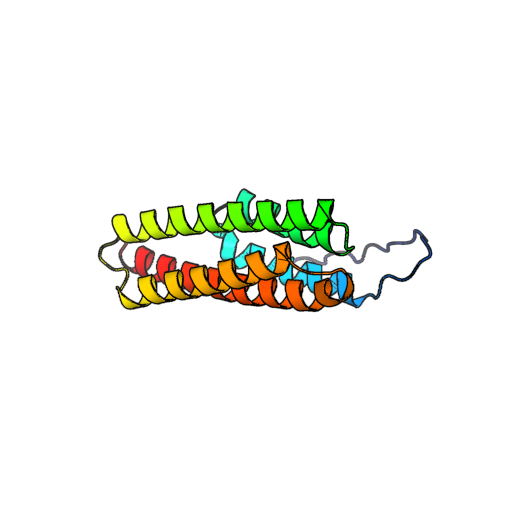 1
ATOM 859 N N . GLN A 1 112 ? 3.775 -7.017 -2.961 1.00 94.94 112 GLN A N 1
ATOM 860 C CA . GLN A 1 112 ? 3.711 -6.478 -4.325 1.00 94.94 112 GLN A CA 1
ATOM 861 C C . GLN A 1 112 ? 4.621 -5.265 -4.493 1.00 94.94 112 GLN A C 1
ATOM 863 O O . GLN A 1 112 ? 5.306 -5.145 -5.514 1.00 94.94 112 GLN A O 1
ATOM 868 N N . LEU A 1 113 ? 4.697 -4.407 -3.482 1.00 94.19 113 LEU A N 1
ATOM 869 C CA . LEU A 1 113 ? 5.521 -3.211 -3.514 1.00 94.19 113 LEU A CA 1
ATOM 870 C C . LEU A 1 113 ? 7.016 -3.547 -3.565 1.00 94.19 113 LEU A C 1
ATOM 872 O O . LEU A 1 113 ? 7.773 -2.980 -4.356 1.00 94.19 113 LEU A O 1
ATOM 876 N N . LYS A 1 114 ? 7.437 -4.573 -2.825 1.00 95.00 114 LYS A N 1
ATOM 877 C CA . LYS A 1 114 ? 8.787 -5.131 -2.913 1.00 95.00 114 LYS A CA 1
ATOM 878 C C . LYS A 1 114 ? 9.099 -5.668 -4.309 1.00 95.00 114 LYS A C 1
ATOM 880 O O . LYS A 1 114 ? 10.165 -5.383 -4.858 1.00 95.00 114 LYS A O 1
ATOM 885 N N . LYS A 1 115 ? 8.158 -6.395 -4.928 1.00 94.12 115 LYS A N 1
ATOM 886 C CA . LYS A 1 115 ? 8.301 -6.843 -6.327 1.00 94.12 115 LYS A CA 1
ATOM 887 C C . LYS A 1 115 ? 8.440 -5.651 -7.275 1.00 94.12 115 LYS A C 1
ATOM 889 O O . LYS A 1 115 ? 9.203 -5.752 -8.233 1.00 94.12 115 LYS A O 1
ATOM 894 N N . ALA A 1 116 ? 7.757 -4.533 -7.011 1.00 91.50 116 ALA A N 1
ATOM 895 C CA . ALA A 1 116 ? 7.906 -3.290 -7.773 1.00 91.50 116 ALA A CA 1
ATOM 896 C C . ALA A 1 116 ? 9.313 -2.706 -7.644 1.00 91.50 116 ALA A C 1
ATOM 898 O O . ALA A 1 116 ? 9.912 -2.353 -8.660 1.00 91.50 116 ALA A O 1
ATOM 899 N N . GLY A 1 117 ? 9.884 -2.701 -6.439 1.00 90.81 117 GLY A N 1
ATOM 900 C CA . GLY A 1 117 ? 11.274 -2.304 -6.201 1.00 90.81 117 GLY A CA 1
ATOM 901 C C . GLY A 1 117 ? 12.292 -3.136 -6.988 1.00 90.81 117 GLY A C 1
ATOM 902 O O . GLY A 1 117 ? 13.265 -2.586 -7.511 1.00 90.81 117 GLY A O 1
ATOM 903 N N . ASP A 1 118 ? 12.036 -4.431 -7.170 1.00 92.31 118 ASP A N 1
ATOM 904 C CA . ASP A 1 118 ? 12.931 -5.359 -7.875 1.00 92.31 118 ASP A CA 1
ATOM 905 C C . ASP A 1 118 ? 12.633 -5.506 -9.384 1.00 92.31 118 ASP A C 1
ATOM 907 O O . ASP A 1 118 ? 13.370 -6.183 -10.109 1.00 92.31 118 ASP A O 1
ATOM 911 N N . ALA A 1 119 ? 11.571 -4.871 -9.888 1.00 90.19 119 ALA A N 1
ATOM 912 C CA . ALA A 1 119 ? 11.095 -5.072 -11.252 1.00 90.19 119 ALA A CA 1
ATOM 913 C C . ALA A 1 119 ? 12.055 -4.525 -12.328 1.00 90.19 119 ALA A C 1
ATOM 915 O O . ALA A 1 119 ? 12.583 -3.405 -12.261 1.00 90.19 119 ALA A O 1
ATOM 916 N N . SER A 1 120 ? 12.225 -5.315 -13.392 1.00 88.25 120 SER A N 1
ATOM 917 C CA . SER A 1 120 ? 12.835 -4.859 -14.642 1.00 88.25 120 SER A CA 1
ATOM 918 C C . SER A 1 120 ? 11.845 -4.029 -15.464 1.00 88.25 120 SER A C 1
ATOM 920 O O . SER A 1 120 ? 10.635 -4.099 -15.252 1.00 88.25 120 SER A O 1
ATOM 922 N N . ALA A 1 121 ? 12.354 -3.295 -16.458 1.00 85.81 121 ALA A N 1
ATOM 923 C CA . ALA A 1 121 ? 11.515 -2.546 -17.397 1.00 85.81 121 ALA A CA 1
ATOM 924 C C . ALA A 1 121 ? 10.442 -3.431 -18.059 1.00 85.81 121 ALA A C 1
ATOM 926 O O . ALA A 1 121 ? 9.287 -3.033 -18.151 1.00 85.81 121 ALA A O 1
ATOM 927 N N . ASP A 1 122 ? 10.814 -4.651 -18.461 1.00 86.81 122 ASP A N 1
ATOM 928 C CA . ASP A 1 122 ? 9.912 -5.592 -19.139 1.00 86.81 122 ASP A CA 1
ATOM 929 C C . ASP A 1 122 ? 8.813 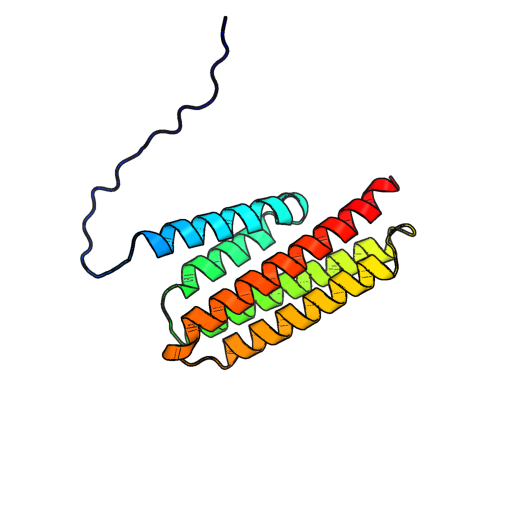-6.145 -18.215 1.00 86.81 122 ASP A C 1
ATOM 931 O O . ASP A 1 122 ? 7.754 -6.551 -18.689 1.00 86.81 122 ASP A O 1
ATOM 935 N N . ALA A 1 123 ? 9.057 -6.183 -16.901 1.00 90.31 123 ALA A N 1
ATOM 936 C CA . ALA A 1 123 ? 8.092 -6.650 -15.905 1.00 90.31 123 ALA A CA 1
ATOM 937 C C . ALA A 1 123 ? 7.224 -5.516 -15.331 1.00 90.31 123 ALA A C 1
ATOM 939 O O . ALA A 1 123 ? 6.212 -5.793 -14.690 1.00 90.31 123 ALA A O 1
ATOM 940 N N . TRP A 1 124 ? 7.598 -4.255 -15.575 1.00 86.88 124 TRP A N 1
ATOM 941 C CA . TRP A 1 124 ? 7.062 -3.088 -14.877 1.00 86.88 124 TRP A CA 1
ATOM 942 C C . TRP A 1 124 ? 5.539 -2.962 -14.950 1.00 86.88 124 TRP A C 1
ATOM 944 O O . TRP A 1 124 ? 4.889 -2.740 -13.932 1.00 86.88 124 TRP A O 1
ATOM 954 N N . ASP A 1 125 ? 4.950 -3.148 -16.132 1.00 85.44 125 ASP A N 1
ATOM 955 C CA . ASP A 1 125 ? 3.500 -3.017 -16.303 1.00 85.44 125 ASP A CA 1
ATOM 956 C C . ASP A 1 125 ? 2.714 -4.086 -15.536 1.00 85.44 125 ASP A C 1
ATOM 958 O O . ASP A 1 125 ? 1.682 -3.779 -14.943 1.00 85.44 125 ASP A O 1
ATOM 962 N N . ALA A 1 126 ? 3.212 -5.325 -15.504 1.00 86.56 126 ALA A N 1
ATOM 963 C CA . ALA A 1 126 ? 2.584 -6.397 -14.736 1.00 86.56 126 ALA A CA 1
ATOM 964 C C . ALA A 1 126 ? 2.739 -6.168 -13.229 1.00 86.56 126 ALA A C 1
ATOM 966 O O . ALA A 1 126 ? 1.837 -6.481 -12.458 1.00 86.56 126 ALA A O 1
ATOM 967 N N . THR A 1 127 ? 3.876 -5.616 -12.807 1.00 88.50 127 THR A N 1
ATOM 968 C CA . THR A 1 127 ? 4.111 -5.321 -11.398 1.00 88.50 127 THR A CA 1
ATOM 969 C C . THR A 1 127 ? 3.255 -4.159 -10.899 1.00 88.50 127 THR A C 1
ATOM 971 O O . THR A 1 127 ? 2.691 -4.276 -9.818 1.00 88.50 127 THR A O 1
ATOM 974 N N . LYS A 1 128 ? 3.079 -3.092 -11.692 1.00 85.00 128 LYS A N 1
ATOM 975 C CA . LYS A 1 128 ? 2.140 -1.999 -11.379 1.00 85.00 128 LYS A CA 1
ATOM 976 C C . LYS A 1 128 ? 0.719 -2.510 -11.160 1.00 85.00 128 LYS A C 1
ATOM 978 O O . LYS A 1 128 ? 0.127 -2.196 -10.142 1.00 85.00 128 LYS A O 1
ATOM 983 N N . ASP A 1 129 ? 0.217 -3.340 -12.073 1.00 86.12 129 ASP A N 1
ATOM 984 C CA . ASP A 1 129 ? -1.119 -3.947 -11.973 1.00 86.12 129 ASP A CA 1
ATOM 985 C C . ASP A 1 129 ? -1.262 -4.835 -10.719 1.00 86.12 129 ASP A C 1
ATOM 987 O O . ASP A 1 129 ? -2.335 -4.919 -10.127 1.00 86.12 129 ASP A O 1
ATOM 991 N N . GLY A 1 130 ? -0.173 -5.477 -10.282 1.00 89.56 130 GLY A N 1
ATOM 992 C CA . GLY A 1 130 ? -0.125 -6.201 -9.011 1.00 89.56 130 GLY A CA 1
ATOM 993 C C . GLY A 1 130 ? -0.194 -5.282 -7.790 1.00 89.56 130 GLY A C 1
ATOM 994 O O . GLY A 1 130 ? -0.938 -5.583 -6.860 1.00 89.56 130 GLY A O 1
ATOM 995 N N . VAL A 1 131 ? 0.550 -4.170 -7.802 1.00 90.56 131 VAL A N 1
ATOM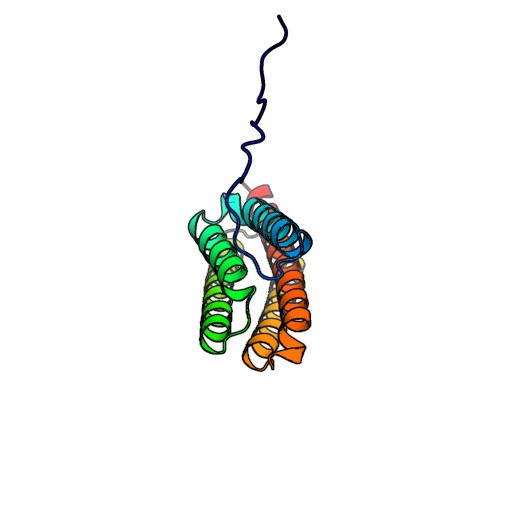 996 C CA . VAL A 1 131 ? 0.515 -3.162 -6.729 1.00 90.56 131 VAL A CA 1
ATOM 997 C C . VAL A 1 131 ? -0.859 -2.495 -6.651 1.00 90.56 131 VAL A C 1
ATOM 999 O O . VAL A 1 131 ? -1.376 -2.346 -5.555 1.00 90.56 131 VAL A O 1
ATOM 1002 N N . GLU A 1 132 ? -1.464 -2.152 -7.792 1.00 85.62 132 GLU A N 1
ATOM 1003 C CA . GLU A 1 132 ? -2.794 -1.531 -7.886 1.00 85.62 132 GLU A CA 1
ATOM 1004 C C . GLU A 1 132 ? -3.850 -2.417 -7.219 1.00 85.62 132 GLU A C 1
ATOM 1006 O O . GLU A 1 132 ? -4.515 -1.991 -6.286 1.00 85.62 132 GLU A O 1
ATOM 1011 N N . LYS A 1 133 ? -3.905 -3.701 -7.586 1.00 87.00 133 LYS A N 1
ATOM 1012 C CA . LYS A 1 133 ? -4.859 -4.649 -6.990 1.00 87.00 133 LYS A CA 1
ATOM 1013 C C . LYS A 1 133 ? -4.664 -4.851 -5.494 1.00 87.00 133 LYS A C 1
ATOM 1015 O O . LYS A 1 133 ? -5.640 -5.006 -4.773 1.00 87.00 133 LYS A O 1
ATOM 1020 N N . ALA A 1 134 ? -3.414 -4.926 -5.039 1.00 92.12 134 ALA A N 1
ATOM 1021 C CA . ALA A 1 134 ? -3.145 -5.104 -3.617 1.00 92.12 134 ALA A CA 1
ATOM 1022 C C . ALA A 1 134 ? -3.455 -3.830 -2.821 1.00 92.12 134 ALA A C 1
ATOM 1024 O O . ALA A 1 134 ? -3.926 -3.925 -1.694 1.00 92.12 134 ALA A O 1
ATOM 1025 N N . TRP A 1 135 ? -3.239 -2.658 -3.422 1.00 88.44 135 TRP A N 1
ATOM 1026 C CA . TRP A 1 135 ? -3.646 -1.378 -2.856 1.00 88.44 135 TRP A CA 1
ATOM 1027 C C . TRP A 1 135 ? -5.169 -1.278 -2.731 1.00 88.44 135 TRP A C 1
ATOM 1029 O O . TRP A 1 135 ? -5.655 -0.937 -1.660 1.00 88.44 135 TRP A O 1
ATOM 1039 N N . ASP A 1 136 ? -5.914 -1.646 -3.776 1.00 84.69 136 ASP A N 1
ATOM 1040 C CA . ASP A 1 136 ? -7.380 -1.662 -3.742 1.00 84.69 136 ASP A CA 1
ATOM 1041 C C . ASP A 1 136 ? -7.897 -2.559 -2.605 1.00 84.69 136 ASP A C 1
ATOM 1043 O O . ASP A 1 136 ? -8.721 -2.124 -1.808 1.00 84.69 136 ASP A O 1
ATOM 1047 N N . SER A 1 137 ? -7.359 -3.778 -2.460 1.00 87.19 137 SER A N 1
ATOM 1048 C CA . SER A 1 137 ? -7.753 -4.687 -1.371 1.00 87.19 137 SER A CA 1
ATOM 1049 C C . SER A 1 137 ? -7.399 -4.163 0.023 1.00 87.19 137 SER A C 1
ATOM 1051 O O . SER A 1 137 ? -8.179 -4.333 0.954 1.00 87.19 137 SER A O 1
ATOM 1053 N N . LEU A 1 138 ? -6.235 -3.527 0.182 1.00 89.31 138 LEU A N 1
ATOM 1054 C CA . LEU A 1 138 ? -5.844 -2.887 1.441 1.00 89.31 138 LEU A CA 1
ATOM 1055 C C . LEU A 1 138 ? -6.819 -1.770 1.826 1.00 89.31 138 LEU A C 1
ATOM 1057 O O . LEU A 1 138 ? -7.210 -1.645 2.984 1.00 89.31 138 LEU A O 1
ATOM 1061 N N . VAL A 1 139 ? -7.194 -0.955 0.847 1.00 85.25 139 VAL A N 1
ATOM 1062 C CA . VAL A 1 139 ? -8.102 0.168 1.036 1.00 85.25 139 VAL A CA 1
ATOM 1063 C C . VAL A 1 139 ? -9.523 -0.310 1.350 1.00 85.25 139 VAL A C 1
ATOM 1065 O O . VAL A 1 139 ? -10.134 0.208 2.279 1.00 85.25 139 VAL A O 1
ATOM 1068 N N . GLU A 1 140 ? -10.015 -1.345 0.665 1.00 85.44 140 GLU A N 1
ATOM 1069 C CA . GLU A 1 140 ? -11.296 -1.991 0.988 1.00 85.44 140 GLU A CA 1
ATOM 1070 C C . GLU A 1 140 ? -11.321 -2.517 2.435 1.00 85.44 140 GLU A C 1
ATOM 1072 O O . GLU A 1 140 ? -12.283 -2.269 3.162 1.00 85.44 140 GLU A O 1
ATOM 1077 N N . ALA A 1 141 ? -10.249 -3.179 2.886 1.00 87.38 141 ALA A N 1
ATOM 1078 C CA . ALA A 1 141 ? -10.154 -3.680 4.259 1.00 87.38 141 ALA A CA 1
ATOM 1079 C C . ALA A 1 141 ? -10.094 -2.546 5.301 1.00 87.38 141 ALA A C 1
ATOM 1081 O O . ALA A 1 141 ? -10.657 -2.658 6.390 1.00 87.38 141 ALA A O 1
ATOM 1082 N N . TYR A 1 142 ? -9.439 -1.428 4.971 1.00 86.50 142 TYR A N 1
ATOM 1083 C CA . TYR A 1 142 ? -9.431 -0.239 5.824 1.00 86.50 142 TYR A CA 1
ATOM 1084 C C . TYR A 1 142 ? -10.824 0.401 5.939 1.00 86.50 142 TYR A C 1
ATOM 1086 O O . TYR A 1 142 ? -11.224 0.806 7.031 1.00 86.50 142 TYR A O 1
ATOM 1094 N N . ASP A 1 143 ? -11.571 0.480 4.836 1.00 85.62 143 ASP A N 1
ATOM 1095 C CA . ASP A 1 143 ? -12.935 1.015 4.830 1.00 85.62 143 ASP A CA 1
ATOM 1096 C C . ASP A 1 143 ? -13.880 0.172 5.695 1.00 85.62 143 ASP A C 1
ATOM 1098 O O . ASP A 1 143 ? -14.711 0.726 6.418 1.00 85.62 143 ASP A O 1
ATOM 1102 N N . GLU A 1 144 ? -13.732 -1.154 5.673 1.00 87.44 144 GLU A N 1
ATOM 1103 C CA . GLU A 1 144 ? -14.489 -2.064 6.539 1.00 87.44 144 GLU A CA 1
ATOM 1104 C C . GLU A 1 144 ? -14.126 -1.877 8.018 1.00 87.44 144 GLU A C 1
ATOM 1106 O O . GLU A 1 144 ? -15.014 -1.708 8.859 1.00 87.44 144 GLU A O 1
ATOM 1111 N N . LEU A 1 145 ? -12.828 -1.781 8.327 1.00 87.25 145 LEU A N 1
ATOM 1112 C CA . LEU A 1 145 ? -12.329 -1.484 9.672 1.00 87.25 145 LEU A CA 1
ATOM 1113 C C . LEU A 1 145 ? -12.907 -0.168 10.205 1.00 87.25 145 LEU A C 1
ATOM 1115 O O . LEU A 1 145 ? -13.406 -0.100 11.332 1.00 87.25 145 LEU A O 1
ATOM 1119 N N . LYS A 1 146 ? -12.888 0.882 9.382 1.00 86.44 146 LYS A N 1
ATOM 1120 C CA . LYS A 1 146 ? -13.458 2.184 9.727 1.00 86.44 146 LYS A CA 1
ATOM 1121 C C . LYS A 1 146 ? -14.976 2.116 9.910 1.00 86.44 146 LYS A C 1
ATOM 1123 O O . LYS A 1 146 ? -15.488 2.709 10.858 1.00 86.44 146 LYS A O 1
ATOM 1128 N N . ALA A 1 147 ? -15.696 1.408 9.042 1.00 87.56 147 ALA A N 1
ATOM 1129 C CA . ALA A 1 147 ? -17.143 1.261 9.155 1.00 87.56 147 ALA A CA 1
ATOM 1130 C C . ALA A 1 147 ? -17.541 0.599 10.485 1.00 87.56 147 ALA A C 1
ATOM 1132 O O . ALA A 1 147 ? -18.407 1.122 11.188 1.00 87.56 147 ALA A O 1
ATOM 1133 N N . GLU A 1 148 ? -16.868 -0.485 10.882 1.00 87.44 148 GLU A N 1
ATOM 1134 C CA . GLU A 1 148 ? -17.096 -1.125 12.187 1.00 87.44 148 GLU A CA 1
ATOM 1135 C C . GLU A 1 148 ? -16.753 -0.206 13.362 1.00 87.44 148 GLU A C 1
ATOM 1137 O O . GLU A 1 148 ? -17.475 -0.170 14.365 1.00 87.44 148 GLU A O 1
ATOM 1142 N N . ALA A 1 149 ? -15.678 0.576 13.238 1.00 85.38 149 ALA A N 1
ATOM 1143 C CA . ALA A 1 149 ? -15.303 1.542 14.259 1.00 85.38 149 ALA A CA 1
ATOM 1144 C C . ALA A 1 149 ? -16.369 2.643 14.439 1.00 85.38 149 ALA A C 1
ATOM 1146 O O . ALA A 1 149 ? -16.638 3.046 15.573 1.00 85.38 149 ALA A O 1
ATOM 1147 N N . GLU A 1 150 ? -16.993 3.107 13.350 1.00 83.44 150 GLU A N 1
ATOM 1148 C CA . GLU A 1 150 ? -17.998 4.180 13.344 1.00 83.44 150 GLU A CA 1
ATOM 1149 C C . GLU A 1 150 ? -19.410 3.725 13.747 1.00 83.44 150 GLU A C 1
ATOM 1151 O O . GLU A 1 150 ? -20.123 4.500 14.395 1.00 83.44 150 GLU A O 1
ATOM 1156 N N . GLU A 1 151 ? -19.821 2.486 13.437 1.00 73.38 151 GLU A N 1
ATOM 1157 C CA . GLU A 1 151 ? -21.134 1.932 13.833 1.00 73.38 151 GLU A CA 1
ATOM 1158 C C . GLU A 1 151 ? -21.341 1.878 15.366 1.00 73.38 151 GLU A C 1
ATOM 1160 O O . GLU A 1 151 ? -22.462 1.699 15.853 1.00 73.38 151 GLU A O 1
ATOM 1165 N N . ALA A 1 152 ? -20.273 2.095 16.134 1.00 55.72 152 ALA A N 1
ATOM 1166 C CA . ALA A 1 152 ? -20.260 2.194 17.587 1.00 55.72 152 ALA A CA 1
ATOM 1167 C C . ALA A 1 152 ? -20.530 3.597 18.174 1.00 55.72 152 ALA A C 1
ATOM 1169 O O . ALA A 1 152 ? -20.682 3.710 19.398 1.00 55.72 152 ALA A O 1
ATOM 1170 N N . SER A 1 153 ? -20.543 4.653 17.345 1.00 51.53 153 SER A N 1
ATOM 1171 C CA . SER A 1 153 ? -20.621 6.071 17.765 1.00 51.53 153 SER A CA 1
ATOM 1172 C C . SER A 1 153 ? -22.029 6.678 17.726 1.00 51.53 153 SER A C 1
ATOM 1174 O O . SER A 1 153 ? -22.328 7.501 18.630 1.00 51.53 153 SER A O 1
#

Radius of gyration: 18.29 Å; chains: 1; bounding box: 54×35×53 Å

Foldseek 3Di:
DDDDDDDDDDDDPPDDDDDDDDPVLVVVLVVLLVLLCVLCVVVDPVLSVLQSVLSVQPSADDLVSLVSNLVSLVVSLVSLVVVLVVLVVQAPQQDPVLNVQLVVLSVQLVVLSVCSNVDDNVCNVVSVVSNSVSVSSNSVSSSVSVVRSVVVD

Sequence (153 aa):
MINNKIKILLLALSGALLFGCTEKSQEKAQDAYENTKDAISDTAEKTGDAIANAWDNVADYTVEKKEQFVDAMQNSYDELEAKADELENESDNVSDETVAEFKDAGEAFEDQLKKAGDASADAWDATKDGVEKAWDSLVEAYDELKAEAEEAS